Protein AF-A0A429FFF2-F1 (afdb_monomer_lite)

pLDDT: mean 72.54, std 15.76, range [37.5, 90.81]

Secondary structure (DSSP, 8-state):
----------S-S---HHHHHHHHHHHHHHHTT--PPP--TT------TT-TTS-HHHHHHHHHHHHHHHHT-

Radius of gyration: 14.87 Å; chains: 1; bounding box: 44×19×35 Å

Structure (mmCIF, N/CA/C/O backbone):
data_AF-A0A429FFF2-F1
#
_entry.id   AF-A0A429FFF2-F1
#
loop_
_atom_site.group_PDB
_atom_site.id
_atom_site.type_symbol
_atom_site.label_atom_id
_atom_site.label_alt_id
_atom_site.label_comp_id
_atom_site.label_asym_id
_atom_site.label_entity_id
_atom_site.label_seq_id
_atom_site.pdbx_PDB_ins_code
_atom_site.Cartn_x
_atom_site.Cartn_y
_atom_site.Cartn_z
_atom_site.occupancy
_atom_site.B_iso_or_equiv
_atom_site.auth_seq_id
_atom_site.auth_comp_id
_atom_site.auth_asym_id
_atom_site.auth_atom_id
_atom_site.pdbx_PDB_model_num
ATOM 1 N N . MET A 1 1 ? 25.646 12.394 -28.457 1.00 50.59 1 MET A N 1
ATOM 2 C CA . MET A 1 1 ? 24.818 11.268 -27.978 1.00 50.59 1 MET A CA 1
ATOM 3 C C . MET A 1 1 ? 23.397 11.796 -27.861 1.00 50.59 1 MET A C 1
ATOM 5 O O . MET A 1 1 ? 23.033 12.318 -26.818 1.00 50.59 1 MET A O 1
ATOM 9 N N . THR A 1 2 ? 22.646 11.803 -28.962 1.00 46.00 2 THR A N 1
ATOM 10 C CA . THR A 1 2 ? 21.278 12.342 -28.985 1.00 46.00 2 THR A CA 1
ATOM 11 C C . THR A 1 2 ? 20.313 11.171 -29.023 1.00 46.00 2 THR A C 1
ATOM 13 O O . THR A 1 2 ? 20.386 10.354 -29.934 1.00 46.00 2 THR A O 1
ATOM 16 N N . GLY A 1 3 ? 19.435 11.094 -28.028 1.00 41.28 3 GLY A N 1
ATOM 17 C CA . GLY A 1 3 ? 18.356 10.117 -27.944 1.00 41.28 3 GLY A CA 1
ATOM 18 C C . GLY A 1 3 ? 17.213 10.693 -27.120 1.00 41.28 3 GLY A C 1
ATOM 19 O O . GLY A 1 3 ? 17.000 10.292 -25.984 1.00 41.28 3 GLY A O 1
ATOM 20 N N . ASN A 1 4 ? 16.537 11.696 -27.680 1.00 6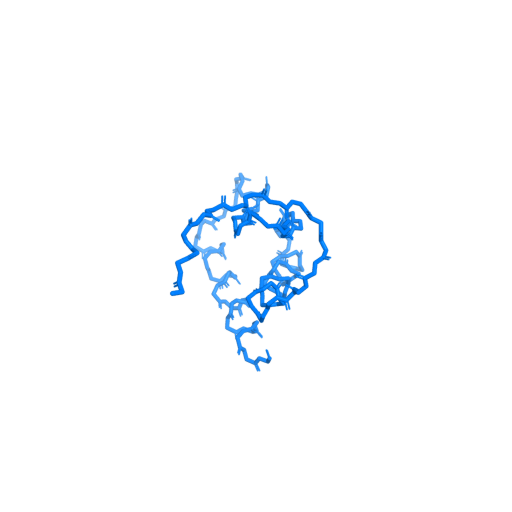8.44 4 ASN A N 1
ATOM 21 C CA . ASN A 1 4 ? 15.218 12.137 -27.241 1.00 68.44 4 ASN A CA 1
ATOM 22 C C . ASN A 1 4 ? 14.206 11.445 -28.164 1.00 68.44 4 ASN A C 1
ATOM 24 O O . ASN A 1 4 ? 14.318 11.561 -29.383 1.00 68.44 4 ASN A O 1
ATOM 28 N N . GLY A 1 5 ? 13.282 10.680 -27.595 1.00 41.69 5 GLY A N 1
ATOM 29 C CA . GLY A 1 5 ? 12.276 9.951 -28.357 1.00 41.69 5 GLY A CA 1
ATOM 30 C C . GLY A 1 5 ? 11.478 9.047 -27.438 1.00 41.69 5 GLY A C 1
ATOM 31 O O . GLY A 1 5 ? 11.881 7.918 -27.174 1.00 41.69 5 GLY A O 1
ATOM 32 N N . GLY A 1 6 ? 10.372 9.579 -26.918 1.00 50.00 6 GLY A N 1
ATOM 33 C CA . GLY A 1 6 ? 9.381 8.802 -26.192 1.00 50.00 6 GLY A CA 1
ATOM 34 C C . GLY A 1 6 ? 8.934 7.602 -27.023 1.00 50.00 6 GLY A C 1
ATOM 35 O O . GLY A 1 6 ? 8.532 7.744 -28.175 1.00 50.00 6 GLY A O 1
ATOM 36 N N . GLY A 1 7 ? 9.025 6.424 -26.420 1.00 37.50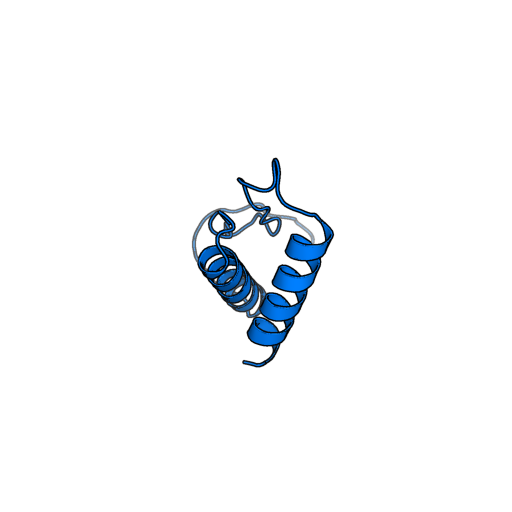 7 GLY A N 1
ATOM 37 C CA . GLY A 1 7 ? 8.494 5.183 -26.955 1.00 37.50 7 GLY A CA 1
ATOM 38 C C . GLY A 1 7 ? 7.563 4.573 -25.924 1.00 37.50 7 GLY A C 1
ATOM 39 O O . GLY A 1 7 ? 8.012 3.879 -25.017 1.00 37.50 7 GLY A O 1
ATOM 40 N N . SER A 1 8 ? 6.267 4.843 -26.072 1.00 56.94 8 SER A N 1
ATOM 41 C CA . SER A 1 8 ? 5.223 3.928 -25.622 1.00 56.94 8 SER A CA 1
ATOM 42 C C . SER A 1 8 ? 5.520 2.553 -26.219 1.00 56.94 8 SER A C 1
ATOM 44 O O . SER A 1 8 ? 5.607 2.422 -27.438 1.00 56.94 8 SER A O 1
ATOM 46 N N . GLY A 1 9 ? 5.712 1.541 -25.378 1.00 40.88 9 GLY A N 1
ATOM 47 C CA . GLY A 1 9 ? 6.111 0.213 -25.828 1.00 40.88 9 GLY A CA 1
ATOM 48 C C . GLY A 1 9 ? 5.844 -0.843 -24.770 1.00 40.88 9 GLY A C 1
ATOM 49 O O . GLY A 1 9 ? 6.644 -1.041 -23.864 1.00 40.88 9 GLY A O 1
ATOM 50 N N . SER A 1 10 ? 4.686 -1.480 -24.907 1.00 50.16 10 SER A N 1
ATOM 51 C CA . SER A 1 10 ? 4.232 -2.701 -24.251 1.00 50.16 10 SER A CA 1
ATOM 52 C C . SER A 1 10 ? 5.319 -3.732 -23.938 1.00 50.16 10 SER A C 1
ATOM 54 O O . SER A 1 10 ? 6.168 -4.026 -24.774 1.00 50.16 10 SER A O 1
ATOM 56 N N . GLY A 1 11 ? 5.137 -4.422 -22.810 1.00 45.47 11 GLY A N 1
ATOM 57 C CA . GLY A 1 11 ? 5.584 -5.806 -22.655 1.00 45.47 11 GLY A CA 1
ATOM 58 C C . GLY A 1 11 ? 6.980 -5.985 -22.063 1.00 45.47 11 GLY A C 1
ATOM 59 O O . GLY A 1 11 ? 7.974 -6.002 -22.772 1.00 45.47 11 GLY A O 1
ATOM 60 N N . GLY A 1 12 ? 7.015 -6.222 -20.749 1.00 51.75 12 GLY A N 1
ATOM 61 C CA . GLY A 1 12 ? 8.012 -7.069 -20.088 1.00 51.75 12 GLY A CA 1
ATOM 62 C C . GLY A 1 12 ? 9.494 -6.753 -20.311 1.00 51.75 12 GLY A C 1
ATOM 63 O O . GLY A 1 12 ? 10.155 -7.466 -21.048 1.00 51.75 12 GLY A O 1
ATOM 64 N N . ALA A 1 13 ? 10.050 -5.802 -19.558 1.00 41.22 13 ALA A N 1
ATOM 65 C CA . ALA A 1 13 ? 11.453 -5.830 -19.127 1.00 41.22 13 ALA A CA 1
ATOM 66 C C . ALA A 1 13 ? 11.692 -4.747 -18.065 1.00 41.22 13 ALA A C 1
ATOM 68 O O . ALA A 1 13 ? 11.619 -3.558 -18.352 1.00 41.22 13 ALA A O 1
ATOM 69 N N . GLY A 1 14 ? 11.987 -5.171 -16.834 1.00 45.19 14 GLY A N 1
ATOM 70 C CA . GLY A 1 14 ? 12.409 -4.291 -15.744 1.00 45.19 14 GLY A CA 1
ATOM 71 C C . GLY A 1 14 ? 11.259 -3.773 -14.888 1.00 45.19 14 GLY A C 1
ATOM 72 O O . GLY A 1 14 ? 10.839 -2.632 -15.042 1.00 45.19 14 GLY A O 1
ATOM 73 N N . GLN A 1 15 ? 10.799 -4.586 -13.928 1.00 52.19 15 GLN A N 1
ATOM 74 C CA . GLN A 1 15 ? 10.112 -4.053 -12.751 1.00 52.19 15 GLN A CA 1
ATOM 75 C C . GLN A 1 15 ? 11.102 -3.147 -12.012 1.00 52.19 15 GLN A C 1
ATOM 77 O O . GLN A 1 15 ? 11.922 -3.617 -11.220 1.00 52.19 15 GLN A O 1
ATOM 82 N N . THR A 1 16 ? 11.070 -1.855 -12.313 1.00 65.38 16 THR A N 1
ATOM 83 C CA . THR A 1 16 ? 11.792 -0.835 -11.555 1.00 65.38 16 THR A CA 1
ATOM 84 C C . THR A 1 16 ? 11.365 -0.917 -10.087 1.00 65.38 16 THR A C 1
ATOM 86 O O . THR A 1 16 ? 10.267 -1.387 -9.772 1.00 65.38 16 THR A O 1
ATOM 89 N N . SER A 1 17 ? 12.206 -0.457 -9.159 1.00 70.81 17 SER A N 1
ATOM 90 C CA . SER A 1 17 ? 11.876 -0.416 -7.724 1.00 70.81 17 SER A CA 1
ATOM 91 C C . SER A 1 17 ? 10.509 0.235 -7.461 1.00 70.81 17 SER A C 1
ATOM 93 O O . SER A 1 17 ? 9.771 -0.193 -6.575 1.00 70.81 17 SER A O 1
ATOM 95 N N . GLN A 1 18 ? 10.124 1.189 -8.314 1.00 70.88 18 GLN A N 1
ATOM 96 C CA . GLN A 1 18 ? 8.814 1.831 -8.332 1.00 70.88 18 GLN A CA 1
ATOM 97 C C . GLN A 1 18 ? 7.658 0.836 -8.528 1.00 70.88 18 GLN A C 1
ATOM 99 O O . GLN A 1 18 ? 6.691 0.873 -7.775 1.00 70.88 18 GLN A O 1
ATOM 104 N N . GLN A 1 19 ? 7.752 -0.076 -9.501 1.00 75.81 19 GLN A N 1
ATOM 105 C CA . GLN A 1 19 ? 6.704 -1.067 -9.783 1.00 75.81 19 GLN A CA 1
ATOM 106 C C . GLN A 1 19 ? 6.562 -2.084 -8.651 1.00 75.81 19 GLN A C 1
ATOM 108 O O . GLN A 1 19 ? 5.444 -2.463 -8.313 1.00 75.81 19 GLN A O 1
ATOM 113 N N . LYS A 1 20 ? 7.674 -2.486 -8.021 1.00 78.00 20 LYS A N 1
ATOM 114 C CA . LYS A 1 20 ? 7.625 -3.350 -6.832 1.00 78.00 20 LYS A CA 1
ATOM 115 C C . LYS A 1 20 ? 6.952 -2.651 -5.654 1.00 78.00 20 LYS A C 1
ATOM 117 O O . LYS A 1 20 ? 6.139 -3.270 -4.974 1.00 78.00 20 LYS A O 1
ATOM 122 N N . MET A 1 21 ? 7.251 -1.371 -5.427 1.00 81.19 21 MET A N 1
ATOM 123 C CA . MET A 1 21 ? 6.556 -0.591 -4.402 1.00 81.19 21 MET A CA 1
ATOM 124 C C . MET A 1 21 ? 5.066 -0.445 -4.717 1.00 81.19 21 MET A C 1
ATOM 126 O O . MET A 1 21 ? 4.247 -0.704 -3.842 1.00 81.19 21 MET A O 1
ATOM 130 N N . LEU A 1 22 ? 4.699 -0.106 -5.958 1.00 80.62 22 LEU A N 1
ATOM 131 C CA . LEU A 1 22 ? 3.294 -0.010 -6.362 1.00 80.62 22 LEU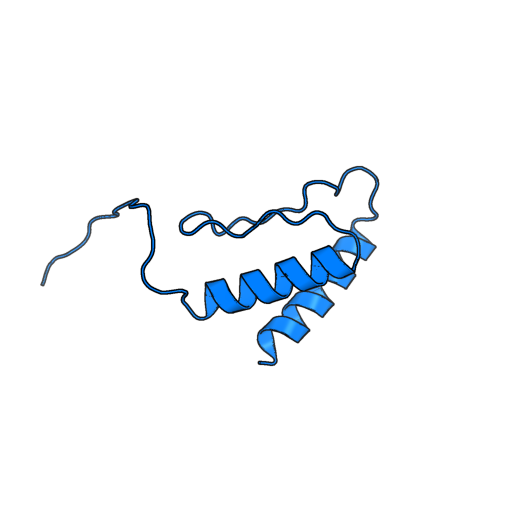 A CA 1
ATOM 132 C C . LEU A 1 22 ? 2.547 -1.327 -6.141 1.00 80.62 22 LEU A C 1
ATOM 134 O O . LEU A 1 22 ? 1.462 -1.304 -5.572 1.00 80.62 22 LEU A O 1
ATOM 138 N N . ALA A 1 23 ? 3.136 -2.463 -6.522 1.00 83.06 23 ALA A N 1
ATOM 139 C CA . ALA A 1 23 ? 2.539 -3.775 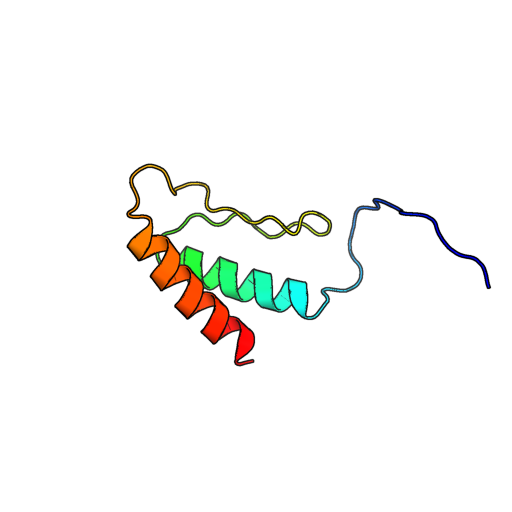-6.290 1.00 83.06 23 ALA A CA 1
ATOM 140 C C . ALA A 1 23 ? 2.275 -4.023 -4.792 1.00 83.06 23 ALA A C 1
ATOM 142 O O . ALA A 1 23 ? 1.158 -4.375 -4.426 1.00 83.06 23 ALA A O 1
ATOM 143 N N . LYS A 1 24 ? 3.245 -3.729 -3.910 1.00 86.88 24 LYS A N 1
ATOM 144 C CA . LYS A 1 24 ? 3.065 -3.837 -2.447 1.00 86.88 24 LYS A CA 1
ATOM 145 C C . LYS A 1 24 ? 1.933 -2.937 -1.927 1.00 86.88 24 LYS A C 1
ATOM 147 O O . LYS A 1 24 ? 1.154 -3.359 -1.072 1.00 86.88 24 LYS A O 1
ATOM 152 N N . VAL A 1 25 ? 1.836 -1.698 -2.421 1.00 87.25 25 VAL A N 1
ATOM 153 C CA . VAL A 1 25 ? 0.758 -0.767 -2.036 1.00 87.25 25 VAL A CA 1
ATOM 154 C C . VAL A 1 25 ? -0.599 -1.303 -2.485 1.00 87.25 25 VAL A C 1
ATOM 156 O O . VAL A 1 25 ? -1.537 -1.333 -1.691 1.00 87.25 25 VAL A O 1
ATOM 159 N N . VAL A 1 26 ? -0.689 -1.765 -3.732 1.00 86.56 26 VAL A N 1
ATOM 160 C CA . VAL A 1 26 ? -1.895 -2.352 -4.327 1.00 86.56 26 VAL A CA 1
ATOM 161 C C . VAL A 1 26 ? -2.362 -3.563 -3.535 1.00 86.56 26 VAL A C 1
ATOM 163 O O . VAL A 1 26 ? -3.523 -3.607 -3.135 1.00 86.56 26 VAL A O 1
ATOM 166 N N . GLU A 1 27 ? -1.466 -4.500 -3.230 1.00 86.56 27 GLU A N 1
ATOM 167 C CA . GLU A 1 27 ? -1.786 -5.676 -2.418 1.00 86.56 27 GLU A CA 1
ATOM 168 C C . GLU A 1 27 ? -2.264 -5.294 -1.014 1.00 86.56 27 GLU A C 1
ATOM 170 O O . GLU A 1 27 ? -3.249 -5.845 -0.523 1.00 86.56 27 GLU A O 1
ATOM 175 N N . CYS A 1 28 ? -1.619 -4.314 -0.379 1.00 90.44 28 CYS A N 1
ATOM 176 C CA . CYS A 1 28 ? -2.021 -3.830 0.938 1.00 90.44 28 CYS A CA 1
ATOM 177 C C . CYS A 1 28 ? -3.422 -3.198 0.920 1.00 90.44 28 CYS A C 1
ATOM 179 O O . CYS A 1 28 ? -4.255 -3.502 1.777 1.00 90.44 28 CYS A O 1
ATOM 181 N N . MET A 1 29 ? -3.726 -2.374 -0.084 1.00 88.88 29 MET A N 1
ATOM 182 C CA . MET A 1 29 ? -5.065 -1.813 -0.248 1.00 88.88 29 MET A CA 1
ATOM 183 C C . MET A 1 29 ? -6.100 -2.909 -0.547 1.00 88.88 29 MET A C 1
ATOM 185 O O . MET A 1 29 ? -7.189 -2.890 0.030 1.00 88.88 29 MET A O 1
ATOM 189 N N . ARG A 1 30 ? -5.738 -3.924 -1.342 1.00 89.12 30 ARG A N 1
ATOM 190 C CA . ARG A 1 30 ? -6.571 -5.110 -1.604 1.00 89.12 30 ARG A CA 1
ATOM 191 C C . ARG A 1 30 ? -6.913 -5.870 -0.326 1.00 89.12 30 ARG A C 1
ATOM 193 O O . ARG A 1 30 ? -8.083 -6.159 -0.086 1.00 89.12 30 ARG A O 1
ATOM 200 N N . ALA A 1 31 ? -5.934 -6.067 0.557 1.00 88.31 31 ALA A N 1
ATOM 201 C CA . ALA A 1 31 ? -6.138 -6.673 1.873 1.00 88.31 31 ALA A CA 1
ATOM 202 C C . ALA A 1 31 ? -7.051 -5.842 2.795 1.00 88.31 31 ALA A C 1
ATOM 204 O O . ALA A 1 31 ? -7.795 -6.402 3.598 1.00 88.31 31 ALA A O 1
ATOM 205 N N . LYS A 1 32 ? -7.045 -4.511 2.661 1.00 86.38 32 LYS A N 1
ATOM 206 C CA . LYS A 1 32 ? -7.941 -3.606 3.403 1.00 86.38 32 LYS A CA 1
ATOM 207 C C . LYS A 1 32 ? -9.358 -3.510 2.814 1.00 86.38 32 LYS A C 1
ATOM 209 O O . LYS A 1 32 ? -10.205 -2.798 3.360 1.00 86.38 32 LYS A O 1
ATOM 214 N N . GLY A 1 33 ? -9.636 -4.227 1.723 1.00 85.88 33 GLY A N 1
ATOM 215 C CA . GLY A 1 33 ? -10.941 -4.273 1.064 1.00 85.88 33 GLY A CA 1
ATOM 216 C C . GLY A 1 33 ? -11.127 -3.221 -0.031 1.00 85.88 33 GLY A C 1
ATOM 217 O O . GLY A 1 33 ? -12.269 -2.893 -0.371 1.00 85.88 33 GLY A O 1
ATOM 218 N N . TYR A 1 34 ? -10.041 -2.656 -0.562 1.00 85.69 34 TYR A N 1
ATOM 219 C CA . TYR A 1 34 ? -10.067 -1.811 -1.755 1.00 85.69 34 TYR A CA 1
ATOM 220 C C . TYR A 1 34 ? -9.746 -2.641 -2.994 1.00 85.69 34 TYR A C 1
ATOM 222 O O . TYR A 1 34 ? -8.732 -3.320 -3.046 1.00 85.69 34 TYR A O 1
ATOM 230 N N . ASP A 1 35 ? -10.575 -2.568 -4.021 1.00 84.50 35 ASP A N 1
ATOM 231 C CA . ASP A 1 35 ? -10.336 -3.263 -5.278 1.00 84.50 35 ASP A CA 1
ATOM 232 C C . ASP A 1 35 ? -9.341 -2.458 -6.118 1.00 84.50 35 ASP A C 1
ATOM 234 O O . ASP A 1 35 ? -9.723 -1.633 -6.948 1.00 84.50 35 ASP A O 1
ATOM 238 N N . MET A 1 36 ? -8.050 -2.622 -5.824 1.00 81.94 36 MET A N 1
ATOM 239 C CA . MET A 1 36 ? -6.976 -2.044 -6.626 1.00 81.94 36 MET A CA 1
ATOM 240 C C . MET A 1 36 ? -6.685 -2.958 -7.827 1.00 81.94 36 MET A C 1
ATOM 242 O O . MET A 1 36 ? -6.274 -4.110 -7.620 1.00 81.94 36 MET A O 1
ATOM 246 N N . PRO A 1 37 ? -6.867 -2.471 -9.069 1.00 76.12 37 PRO A N 1
ATOM 247 C CA . PRO A 1 37 ? -6.448 -3.197 -10.259 1.00 76.12 37 PRO A CA 1
ATOM 248 C C . PRO A 1 37 ? -4.921 -3.334 -10.283 1.00 76.12 37 PRO A C 1
ATOM 250 O O . PRO A 1 37 ? -4.207 -2.607 -9.594 1.00 76.12 37 PRO A O 1
ATOM 253 N N . ASP A 1 38 ? -4.410 -4.291 -11.047 1.00 73.50 38 ASP A N 1
ATOM 254 C CA . ASP A 1 38 ? -2.967 -4.499 -11.134 1.00 73.50 38 ASP A CA 1
ATOM 255 C C . ASP A 1 38 ? -2.253 -3.328 -11.845 1.00 73.50 38 ASP A C 1
ATOM 257 O O . ASP A 1 38 ? -2.785 -2.789 -12.820 1.00 73.50 38 ASP A O 1
ATOM 261 N N . PRO A 1 39 ? -1.059 -2.913 -11.369 1.00 67.62 39 PRO A N 1
ATOM 262 C CA . PRO A 1 39 ? -0.273 -1.856 -11.995 1.00 67.62 39 PRO A CA 1
ATOM 263 C C . PRO A 1 39 ? 0.251 -2.319 -13.355 1.00 67.62 39 PRO A C 1
ATOM 265 O O . PRO A 1 39 ? 1.157 -3.152 -13.440 1.00 67.62 39 PRO A O 1
ATOM 268 N N . GLU A 1 40 ? -0.295 -1.758 -14.430 1.00 64.75 40 GLU A N 1
ATOM 269 C CA . GLU A 1 40 ? 0.175 -2.073 -15.774 1.00 64.75 40 GLU A CA 1
ATOM 270 C C . GLU A 1 40 ? 1.528 -1.400 -16.074 1.00 64.75 40 GLU A C 1
ATOM 272 O O . GLU A 1 40 ? 1.757 -0.234 -15.725 1.00 64.75 40 GLU A O 1
ATOM 277 N N . PRO A 1 41 ? 2.449 -2.101 -16.759 1.00 56.22 41 PRO A N 1
ATOM 278 C CA . PRO A 1 41 ? 3.699 -1.510 -17.216 1.00 56.22 41 PRO A CA 1
ATOM 279 C C . PRO A 1 41 ? 3.407 -0.444 -18.281 1.00 56.22 41 PRO A C 1
ATOM 281 O O . PRO A 1 41 ? 3.130 -0.759 -19.434 1.00 56.22 41 PRO A O 1
ATOM 284 N N . GLY A 1 42 ? 3.466 0.825 -17.874 1.00 59.22 42 GLY A N 1
ATOM 285 C CA . GLY A 1 42 ? 3.187 1.983 -18.729 1.00 59.22 42 GLY A CA 1
ATOM 286 C C . GLY A 1 42 ? 2.077 2.889 -18.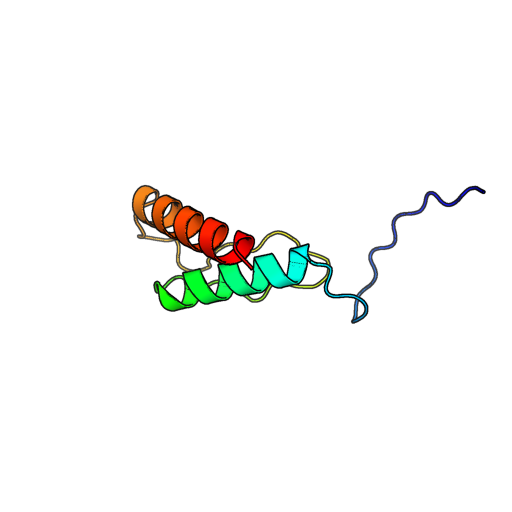203 1.00 59.22 42 GLY A C 1
ATOM 287 O O . GLY A 1 42 ? 1.998 4.037 -18.633 1.00 59.22 42 GLY A O 1
ATOM 288 N N . ASN A 1 43 ? 1.280 2.426 -17.232 1.00 59.62 43 ASN A N 1
ATOM 289 C CA . ASN A 1 43 ? 0.284 3.256 -16.568 1.00 59.62 43 ASN A CA 1
ATOM 290 C C . ASN A 1 43 ? 0.570 3.320 -15.057 1.00 59.62 43 ASN A C 1
ATOM 292 O O . ASN A 1 43 ? 0.214 2.404 -14.317 1.00 59.62 43 ASN A O 1
ATOM 296 N N . PRO A 1 44 ? 1.240 4.382 -14.571 1.00 58.59 44 PRO A N 1
ATOM 297 C CA . PRO A 1 44 ? 1.560 4.517 -13.150 1.00 58.59 44 PRO A CA 1
ATOM 298 C C . PRO A 1 44 ? 0.321 4.810 -12.292 1.00 58.59 44 PRO A C 1
ATOM 300 O O . PRO A 1 44 ? 0.406 4.791 -11.064 1.00 58.59 44 PRO A O 1
ATOM 303 N N . ALA A 1 45 ? -0.820 5.110 -12.917 1.00 59.56 45 ALA A N 1
ATOM 304 C CA . ALA A 1 45 ? -2.063 5.381 -12.224 1.00 59.56 45 ALA A CA 1
ATOM 305 C C . ALA A 1 45 ? -2.761 4.067 -11.855 1.00 59.56 45 ALA A C 1
ATOM 307 O O . ALA A 1 45 ? -3.386 3.422 -12.694 1.00 59.56 45 ALA A O 1
ATOM 308 N N . VAL A 1 46 ? -2.692 3.709 -10.575 1.00 69.00 46 VAL A N 1
ATOM 309 C CA . VAL A 1 46 ? -3.538 2.668 -9.992 1.00 69.00 46 VAL A CA 1
ATOM 310 C C . VAL A 1 46 ? -4.531 3.346 -9.068 1.00 69.00 46 VAL A C 1
ATOM 312 O O . VAL A 1 46 ? -4.146 3.960 -8.074 1.00 69.00 46 VAL A O 1
ATOM 315 N N . ALA A 1 47 ? -5.806 3.281 -9.433 1.00 71.88 47 ALA A N 1
ATOM 316 C CA . ALA A 1 47 ? -6.900 3.831 -8.649 1.00 71.88 47 ALA A CA 1
ATOM 317 C C . ALA A 1 47 ? -7.821 2.689 -8.207 1.00 71.88 47 ALA A C 1
ATOM 319 O O . ALA A 1 47 ? -8.109 1.806 -9.023 1.00 71.88 47 ALA A O 1
ATOM 320 N N . PRO A 1 48 ? -8.309 2.686 -6.956 1.00 78.88 48 PRO A N 1
ATOM 321 C CA . PRO A 1 48 ? -9.231 1.655 -6.524 1.00 78.88 48 PRO A CA 1
ATOM 322 C C . PRO A 1 48 ? -10.559 1.792 -7.272 1.00 78.88 48 PRO A C 1
ATOM 324 O O . PRO A 1 48 ? -11.110 2.885 -7.391 1.00 78.88 48 PRO A O 1
ATOM 327 N N . ARG A 1 49 ? -11.087 0.669 -7.757 1.00 80.06 49 ARG A N 1
ATOM 328 C CA . ARG A 1 49 ? -12.360 0.593 -8.489 1.00 80.06 49 ARG A CA 1
ATOM 329 C C . ARG A 1 49 ? -13.580 0.705 -7.583 1.00 80.06 49 ARG A C 1
ATOM 331 O O . ARG A 1 49 ? -14.670 0.986 -8.057 1.00 80.06 49 ARG A O 1
ATOM 338 N N . ASN A 1 50 ? -13.400 0.492 -6.283 1.00 80.19 50 ASN A N 1
ATOM 339 C CA . ASN A 1 50 ? -14.479 0.462 -5.299 1.00 80.19 50 ASN A CA 1
ATOM 340 C C . ASN A 1 50 ? -14.400 1.619 -4.288 1.00 80.19 50 ASN A C 1
ATOM 342 O O . ASN A 1 50 ? -14.638 1.425 -3.096 1.00 80.19 50 ASN A O 1
ATOM 346 N N . THR A 1 51 ? -14.030 2.819 -4.739 1.00 71.38 51 THR A N 1
ATOM 347 C CA . THR A 1 51 ? -14.038 4.029 -3.897 1.00 71.38 51 THR A CA 1
ATOM 348 C C . THR A 1 51 ? -15.431 4.638 -3.726 1.00 71.38 51 THR A C 1
ATOM 350 O O . THR A 1 51 ? -15.634 5.401 -2.783 1.00 71.38 51 THR A O 1
ATOM 353 N N . GLU A 1 52 ? -16.404 4.276 -4.569 1.00 71.75 52 GLU A N 1
ATOM 354 C CA . GLU A 1 52 ? -17.801 4.696 -4.419 1.00 71.75 52 GLU A CA 1
ATOM 355 C C . GLU A 1 52 ? -18.376 4.209 -3.081 1.00 71.75 52 GLU A C 1
ATOM 357 O O . GLU A 1 52 ? -18.466 3.013 -2.806 1.00 71.75 52 GLU A O 1
ATOM 362 N N . GLY A 1 53 ? -18.724 5.165 -2.215 1.00 71.19 53 GLY A N 1
ATOM 363 C CA . GLY A 1 53 ? -19.267 4.908 -0.879 1.00 71.19 53 GLY A CA 1
ATOM 364 C C . GLY A 1 53 ? -18.230 4.653 0.221 1.00 71.19 53 GLY A C 1
ATOM 365 O O . GLY A 1 53 ? -18.621 4.414 1.363 1.00 71.19 53 GLY A O 1
ATOM 366 N N . LYS A 1 54 ? -16.921 4.717 -0.070 1.00 79.19 54 LYS A N 1
ATOM 367 C CA . LYS A 1 54 ? -15.875 4.637 0.964 1.00 79.19 54 LYS A CA 1
ATOM 368 C C . LYS A 1 54 ? -15.498 6.025 1.477 1.00 79.19 54 LYS A C 1
ATOM 370 O O . LYS A 1 54 ? -15.432 6.987 0.719 1.00 79.19 54 LYS A O 1
ATOM 375 N N . ASP A 1 55 ? -15.211 6.110 2.774 1.00 84.94 55 ASP A N 1
ATOM 376 C CA . ASP A 1 55 ? -14.801 7.365 3.402 1.00 84.94 55 ASP A CA 1
ATOM 377 C C . ASP A 1 55 ? -13.415 7.797 2.877 1.00 84.94 55 ASP A C 1
ATOM 379 O O . ASP A 1 55 ? -12.452 7.028 3.007 1.00 84.94 55 ASP A O 1
ATOM 383 N N . PRO A 1 56 ? -13.277 9.006 2.302 1.00 83.06 56 PRO A N 1
ATOM 384 C CA . PRO A 1 56 ? -12.009 9.487 1.760 1.00 83.06 56 PRO A CA 1
ATOM 385 C C . PRO A 1 56 ? -10.908 9.579 2.824 1.00 83.06 56 PRO A C 1
ATOM 387 O O . PRO A 1 56 ? -9.738 9.356 2.510 1.00 83.06 56 PRO A O 1
ATOM 390 N N . ASN A 1 57 ? -11.257 9.828 4.091 1.00 88.94 57 ASN A N 1
ATOM 391 C CA . ASN A 1 57 ? -10.287 9.840 5.184 1.00 88.94 57 ASN A CA 1
ATOM 392 C C . ASN A 1 57 ? -9.757 8.436 5.459 1.00 88.94 57 ASN A C 1
ATOM 394 O O . ASN A 1 57 ? -8.556 8.259 5.663 1.00 88.94 57 ASN A O 1
ATOM 398 N N . LYS A 1 58 ? -10.635 7.427 5.411 1.00 85.62 58 LYS A N 1
ATOM 399 C CA . LYS A 1 58 ? -10.241 6.026 5.578 1.00 85.62 58 LYS A CA 1
ATOM 400 C C . LYS A 1 58 ? -9.365 5.565 4.414 1.00 85.62 58 LYS A C 1
ATOM 402 O O . LYS A 1 58 ? -8.337 4.937 4.647 1.00 85.62 58 LYS A O 1
ATOM 407 N N . VAL A 1 59 ? -9.726 5.931 3.181 1.00 85.25 59 VAL A N 1
ATOM 408 C CA . VAL A 1 59 ? -8.933 5.618 1.981 1.00 85.25 59 VAL A CA 1
ATOM 409 C C . VAL A 1 59 ? -7.540 6.234 2.085 1.00 85.25 59 VAL A C 1
ATOM 411 O O . VAL A 1 59 ? -6.552 5.544 1.848 1.00 85.25 59 VAL A O 1
ATOM 414 N N . ASN A 1 60 ? -7.442 7.504 2.480 1.00 87.06 60 ASN A N 1
ATOM 415 C CA . ASN A 1 60 ? -6.166 8.198 2.639 1.00 87.06 60 ASN A CA 1
ATOM 416 C C . ASN A 1 60 ? -5.306 7.596 3.764 1.00 87.06 60 ASN A C 1
ATOM 418 O O . ASN A 1 60 ? -4.127 7.325 3.547 1.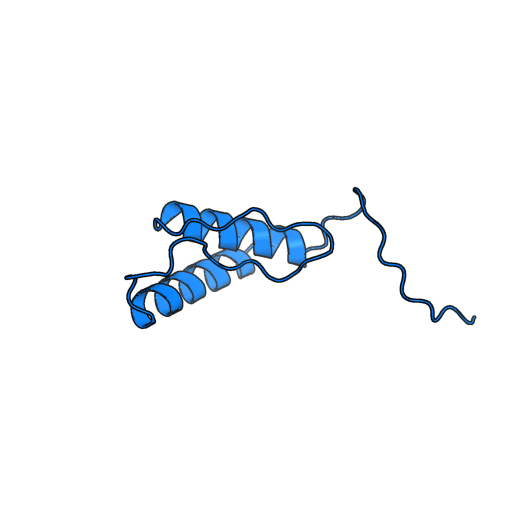00 87.06 60 ASN A O 1
ATOM 422 N N . ALA A 1 61 ? -5.888 7.329 4.938 1.00 90.81 61 ALA A N 1
ATOM 423 C CA . ALA A 1 61 ? -5.179 6.700 6.055 1.00 90.81 61 ALA A CA 1
ATOM 424 C C . ALA A 1 61 ? -4.650 5.308 5.679 1.00 90.81 61 ALA A C 1
ATOM 426 O O . ALA A 1 61 ? -3.484 4.986 5.912 1.00 90.81 61 ALA A O 1
ATOM 427 N N . ASP A 1 62 ? -5.490 4.507 5.022 1.00 89.19 62 ASP A N 1
ATOM 428 C CA . ASP A 1 62 ? -5.124 3.175 4.560 1.00 89.19 62 ASP A CA 1
ATOM 429 C C . ASP A 1 62 ? -4.025 3.231 3.494 1.00 89.19 62 ASP A C 1
ATOM 431 O O . ASP A 1 62 ? -3.067 2.461 3.562 1.00 89.19 62 ASP A O 1
ATOM 435 N N . SER A 1 63 ? -4.119 4.185 2.564 1.00 84.44 63 SER A N 1
ATOM 436 C CA . SER A 1 63 ? -3.111 4.413 1.525 1.00 84.44 63 SER A CA 1
ATOM 437 C C . SER A 1 63 ? -1.767 4.815 2.125 1.00 84.44 63 SER A C 1
ATOM 439 O O . SER A 1 63 ? -0.744 4.265 1.733 1.00 84.44 63 SER A O 1
ATOM 441 N N . GLN A 1 64 ? -1.744 5.730 3.099 1.00 89.12 64 GLN A N 1
ATOM 442 C CA . GLN A 1 64 ? -0.508 6.163 3.759 1.00 89.12 64 GLN A CA 1
ATOM 443 C C . GLN A 1 64 ? 0.174 5.028 4.518 1.00 89.12 64 GLN A C 1
ATOM 445 O O . GLN A 1 64 ? 1.389 4.872 4.413 1.00 89.12 64 GLN A O 1
ATOM 450 N N . GLU A 1 65 ? -0.588 4.214 5.249 1.00 90.25 65 GLU A N 1
ATOM 451 C CA . GLU A 1 65 ? -0.046 3.031 5.922 1.00 90.25 65 GLU A CA 1
ATOM 452 C C . GLU A 1 65 ? 0.549 2.048 4.903 1.00 90.25 65 GLU A C 1
ATOM 454 O O . GLU A 1 65 ? 1.675 1.578 5.070 1.00 90.25 65 GLU A O 1
ATOM 459 N N . CYS A 1 66 ? -0.168 1.790 3.806 1.00 89.62 66 CYS A N 1
ATOM 460 C CA . CYS A 1 66 ? 0.295 0.902 2.746 1.00 89.62 66 CYS A CA 1
ATOM 461 C C . CYS A 1 66 ? 1.544 1.436 2.031 1.00 89.62 66 CYS A C 1
ATOM 463 O O . CYS A 1 66 ? 2.462 0.667 1.754 1.00 89.62 66 CYS A O 1
ATOM 465 N N . VAL A 1 67 ? 1.615 2.744 1.773 1.00 86.31 67 VAL A N 1
ATOM 466 C CA . VAL A 1 67 ? 2.779 3.410 1.173 1.00 86.31 67 VAL A CA 1
ATOM 467 C C . VAL A 1 67 ? 3.982 3.347 2.108 1.00 86.31 67 VAL A C 1
ATOM 469 O O . VAL A 1 67 ? 5.058 2.957 1.663 1.00 86.31 67 VAL A O 1
ATOM 472 N N . GLN A 1 68 ? 3.815 3.640 3.400 1.00 88.75 68 GLN A N 1
ATOM 473 C CA . GLN A 1 68 ? 4.898 3.507 4.380 1.00 88.75 68 GLN A CA 1
ATOM 474 C C . GLN A 1 68 ? 5.404 2.064 4.468 1.00 88.75 68 GLN A C 1
ATOM 476 O O . GLN A 1 68 ? 6.610 1.823 4.446 1.00 88.75 68 GLN A O 1
ATOM 481 N N . LYS A 1 69 ? 4.491 1.089 4.483 1.00 85.19 69 LYS A N 1
ATOM 482 C CA . LYS A 1 69 ? 4.839 -0.336 4.509 1.00 85.19 69 LYS A CA 1
ATOM 483 C C . LYS A 1 69 ? 5.546 -0.790 3.227 1.00 85.19 69 LYS A C 1
ATOM 485 O O . LYS A 1 69 ? 6.424 -1.646 3.284 1.00 85.19 69 LYS A O 1
ATOM 490 N N . ALA A 1 70 ? 5.186 -0.217 2.079 1.00 83.50 70 ALA A N 1
ATOM 491 C CA . ALA A 1 70 ? 5.821 -0.506 0.797 1.00 83.50 70 ALA A CA 1
ATOM 492 C C . ALA A 1 70 ? 7.209 0.138 0.649 1.00 83.50 70 ALA A C 1
ATOM 494 O O . ALA A 1 70 ? 8.073 -0.473 0.024 1.00 83.50 70 ALA A O 1
ATOM 495 N N . GLN A 1 71 ? 7.417 1.325 1.234 1.00 75.38 71 GLN A N 1
ATOM 496 C CA . GLN A 1 71 ? 8.701 2.041 1.261 1.00 75.38 71 GLN A CA 1
ATOM 497 C C . GLN A 1 71 ? 9.714 1.436 2.238 1.00 75.38 71 GLN A C 1
ATOM 499 O O . GLN A 1 71 ? 10.916 1.583 2.041 1.00 75.38 71 GLN A O 1
ATOM 504 N N . ALA A 1 72 ? 9.248 0.746 3.279 1.00 73.56 72 ALA A N 1
ATOM 505 C CA . ALA A 1 72 ? 10.099 0.157 4.308 1.00 73.56 72 ALA A CA 1
ATOM 506 C C . ALA A 1 72 ? 10.851 -1.123 3.878 1.00 73.56 72 ALA A C 1
ATOM 508 O O . ALA A 1 72 ? 11.450 -1.773 4.736 1.00 73.56 72 ALA A O 1
ATOM 509 N N . GLY A 1 73 ? 10.824 -1.526 2.599 1.00 52.25 73 GLY A N 1
ATOM 510 C CA . GLY A 1 73 ? 11.468 -2.771 2.159 1.00 52.25 73 GLY A CA 1
ATOM 511 C C . GLY A 1 73 ? 11.923 -2.810 0.719 1.00 52.25 73 GLY A C 1
ATOM 512 O O . GLY A 1 73 ? 11.219 -2.235 -0.139 1.00 52.25 73 GLY A O 1
#

Sequence (73 aa):
MTGNGGGSGSGGAGQTSQQKMLAKVVECMRAKGYDMPDPEPGNPAVAPRNTEGKDPNKVNADSQECVQKAQAG

Foldseek 3Di:
DDDDDDDPDDDDDDPDLLLQLVQQLQVQVVVVVFQWDHDGDPHSDTDTPPCVPPDPVVVVVSSVVSNVVSVVD